Protein AF-A0A972XSW9-F1 (afdb_monomer_lite)

Secondary structure (DSSP, 8-state):
---------PPP------HHHHHHHS----SHHHHHTS-TTSPPPHHHHHHHHHHHTT--HHHHHHHTT--GGGGGGHHHHTT-HHHHHHHHHHHHHHHHHHT--HHHHHHHHHHHHHHHHHTT-HHHHHHHHHHHHHHTTTT----------HHHHHHHHHHHHS-HHHHHHHHHHT---

Radius of gyration: 33.55 Å; chains: 1; bounding box: 106×32×93 Å

pLDDT: mean 74.24, std 15.72, range [37.84, 93.38]

Foldseek 3Di:
DDDDDDDDDDDDPPDPPDPVVVVVPDQDLVDLVSQLPADLPPDDDQLLLQLLLCVLVPDDLQRSNVRSPHDNVRSVCSVSLVNHNNSVVSSVVNNVVVCVVVVDDLVNVLVVLVVQLVVCVVVVNVVSNVVSVVVVCVSVCVPPDDPPPDDPPPVNVVVVVVLVPDDPVVVVVCVVVPDDD

Sequence (181 aa):
MATTKKISHLKPHGGERGVNVVRARGKSTTSAANAAEIDVDKPLTEQQRLFVEHWAKGDSITSAMLRAGYSEKGTGLGYRLVRQPNILALKAQYEAKYEASAEMSREKVMAGLMEAVEMAKLMSEPATMVSGWKTVGQMCGYFAPVEHRMKVDITGNIVIDKLNSMSDAELLKLITSGTPS

Structure (mmCIF, N/CA/C/O backbone):
data_AF-A0A972XSW9-F1
#
_entry.id   AF-A0A972XSW9-F1
#
loop_
_atom_site.group_PDB
_atom_site.id
_atom_site.type_symbol
_atom_site.label_atom_id
_atom_site.label_alt_id
_atom_site.label_comp_id
_atom_site.label_asym_id
_atom_site.label_entity_id
_atom_site.label_seq_id
_atom_site.pdbx_PDB_ins_code
_atom_site.Cartn_x
_atom_site.Cartn_y
_atom_site.Cartn_z
_atom_site.occupancy
_atom_site.B_iso_or_equiv
_atom_site.auth_seq_id
_atom_site.auth_comp_id
_atom_site.auth_asym_id
_atom_site.auth_atom_id
_atom_site.pdbx_PDB_model_num
ATOM 1 N N . MET A 1 1 ? 50.477 -18.009 -65.775 1.00 40.59 1 MET A N 1
ATOM 2 C CA . MET A 1 1 ? 49.990 -16.656 -65.419 1.00 40.59 1 MET A CA 1
ATOM 3 C C . MET A 1 1 ? 48.500 -16.746 -65.143 1.00 40.59 1 MET A C 1
ATOM 5 O O . MET A 1 1 ? 47.784 -17.325 -65.947 1.00 40.59 1 MET A O 1
ATOM 9 N N . ALA A 1 2 ? 48.081 -16.304 -63.959 1.00 38.66 2 ALA A N 1
ATOM 10 C CA . ALA A 1 2 ? 46.795 -16.622 -63.348 1.00 38.66 2 ALA A CA 1
ATOM 11 C C . ALA A 1 2 ? 45.607 -15.849 -63.948 1.00 38.66 2 ALA A C 1
ATOM 13 O O . ALA A 1 2 ? 45.675 -14.645 -64.178 1.00 38.66 2 ALA A O 1
ATOM 14 N N . THR A 1 3 ? 44.495 -16.558 -64.129 1.00 43.50 3 THR A N 1
ATOM 15 C CA . THR A 1 3 ? 43.156 -16.024 -64.397 1.00 43.50 3 THR A CA 1
ATOM 16 C C . THR A 1 3 ? 42.471 -15.712 -63.066 1.00 43.50 3 THR A C 1
ATOM 18 O O . THR A 1 3 ? 42.339 -16.625 -62.260 1.00 43.50 3 THR A O 1
ATOM 21 N N . THR A 1 4 ? 41.966 -14.492 -62.822 1.00 38.03 4 THR A N 1
ATOM 22 C CA . THR A 1 4 ? 40.891 -14.253 -61.827 1.00 38.03 4 THR A CA 1
ATOM 23 C C . THR A 1 4 ? 40.082 -12.980 -62.136 1.00 38.03 4 THR A C 1
ATOM 25 O O . THR A 1 4 ? 40.510 -11.859 -61.898 1.00 38.03 4 THR A O 1
ATOM 28 N N . LYS A 1 5 ? 38.899 -13.219 -62.718 1.00 44.91 5 LYS A N 1
ATOM 29 C CA . LYS A 1 5 ? 37.545 -12.759 -62.340 1.00 44.91 5 LYS A CA 1
ATOM 30 C C . LYS A 1 5 ? 37.346 -11.324 -61.795 1.00 44.91 5 LYS A C 1
ATOM 32 O O . LYS A 1 5 ? 37.704 -11.007 -60.666 1.00 44.91 5 LYS A O 1
ATOM 37 N N . LYS A 1 6 ? 36.611 -10.515 -62.579 1.00 44.84 6 LYS A N 1
ATOM 38 C CA . LYS A 1 6 ? 35.964 -9.248 -62.179 1.00 44.84 6 LYS A CA 1
ATOM 39 C C . LYS A 1 6 ? 35.113 -9.439 -60.916 1.00 44.84 6 LYS A C 1
ATOM 41 O O . LYS A 1 6 ? 34.210 -10.274 -60.902 1.00 44.84 6 LYS A O 1
ATOM 46 N N . ILE A 1 7 ? 35.356 -8.610 -59.906 1.00 41.66 7 ILE A N 1
ATOM 47 C CA . ILE A 1 7 ? 34.515 -8.486 -58.714 1.00 41.66 7 ILE A CA 1
ATOM 48 C C . ILE A 1 7 ? 33.339 -7.571 -59.078 1.00 41.66 7 ILE A C 1
ATOM 50 O O . ILE A 1 7 ? 33.501 -6.364 -59.253 1.00 41.66 7 ILE A O 1
ATOM 54 N N . SER A 1 8 ? 32.155 -8.155 -59.253 1.00 42.88 8 SER A N 1
ATOM 55 C CA . SER A 1 8 ? 30.896 -7.422 -59.390 1.00 42.88 8 SER A CA 1
ATOM 56 C C . SER A 1 8 ? 30.506 -6.801 -58.047 1.00 42.88 8 SER A C 1
ATOM 58 O O . SER A 1 8 ? 30.428 -7.498 -57.038 1.00 42.88 8 SER A O 1
ATOM 60 N N . HIS A 1 9 ? 30.249 -5.495 -58.062 1.00 39.66 9 HIS A N 1
ATOM 61 C CA . HIS A 1 9 ? 29.748 -4.685 -56.951 1.00 39.66 9 HIS A CA 1
ATOM 62 C C . HIS A 1 9 ? 28.528 -5.343 -56.265 1.00 39.66 9 HIS A C 1
ATOM 64 O O . HIS A 1 9 ? 27.456 -5.443 -56.865 1.00 39.66 9 HIS A O 1
ATOM 70 N N . LEU A 1 10 ? 28.672 -5.777 -55.007 1.00 42.53 10 LEU A N 1
ATOM 71 C CA . LEU A 1 10 ? 27.536 -6.133 -54.151 1.00 42.53 10 LEU A CA 1
ATOM 72 C C . LEU A 1 10 ? 26.800 -4.843 -53.752 1.00 42.53 10 LEU A C 1
ATOM 74 O O . LEU A 1 10 ? 27.391 -3.954 -53.139 1.00 42.53 10 LEU A O 1
ATOM 78 N N . LYS A 1 11 ? 25.504 -4.741 -54.070 1.00 47.19 11 LYS A N 1
ATOM 79 C CA . LYS A 1 11 ? 24.623 -3.699 -53.516 1.00 47.19 11 LYS A CA 1
ATOM 80 C C . LYS A 1 11 ? 24.515 -3.877 -51.994 1.00 47.19 11 LYS A C 1
ATOM 82 O O . LYS A 1 11 ? 24.243 -4.996 -51.556 1.00 47.19 11 LYS A O 1
ATOM 87 N N . PRO A 1 12 ? 24.638 -2.813 -51.182 1.00 42.41 12 PRO A N 1
ATOM 88 C CA . PRO A 1 12 ? 24.409 -2.925 -49.749 1.00 42.41 12 PRO A CA 1
ATOM 89 C C . PRO A 1 12 ? 22.930 -3.247 -49.486 1.00 42.41 12 PRO A C 1
ATOM 91 O O . PRO A 1 12 ? 22.037 -2.489 -49.861 1.00 42.41 12 PRO A O 1
ATOM 94 N N . HIS A 1 13 ? 22.659 -4.383 -48.841 1.00 41.38 13 HIS A N 1
ATOM 95 C CA . HIS A 1 13 ? 21.351 -4.700 -48.265 1.00 41.38 13 HIS A CA 1
ATOM 96 C C . HIS A 1 13 ? 21.136 -3.859 -47.000 1.00 41.38 13 HIS A C 1
ATOM 98 O O . HIS A 1 13 ? 21.333 -4.312 -45.873 1.00 41.38 13 HIS A O 1
ATOM 104 N N . GLY A 1 14 ? 20.761 -2.596 -47.199 1.00 41.31 14 GLY A N 1
ATOM 105 C CA . GLY A 1 14 ? 20.314 -1.702 -46.139 1.00 41.31 14 GLY A CA 1
ATOM 106 C C . GLY A 1 14 ? 18.888 -2.044 -45.718 1.00 41.31 14 GLY A C 1
ATOM 107 O O . GLY A 1 14 ? 17.942 -1.435 -46.199 1.00 41.31 14 GLY A O 1
ATOM 108 N N . GLY A 1 15 ? 18.725 -3.030 -44.833 1.00 49.41 15 GLY A N 1
ATOM 109 C CA . GLY A 1 15 ? 17.461 -3.219 -44.121 1.00 49.41 15 GLY A CA 1
ATOM 110 C C . GLY A 1 15 ? 17.160 -1.978 -43.280 1.00 49.41 15 GLY A C 1
ATOM 111 O O . GLY A 1 15 ? 18.041 -1.503 -42.563 1.00 49.41 15 GLY A O 1
ATOM 112 N N . GLU A 1 16 ? 15.938 -1.457 -43.385 1.00 51.41 16 GLU A N 1
ATOM 113 C CA . GLU A 1 16 ? 15.446 -0.220 -42.767 1.00 51.41 16 GLU A CA 1
ATOM 114 C C . GLU A 1 16 ? 15.492 -0.248 -41.223 1.00 51.41 16 GLU A C 1
ATOM 116 O O . GLU A 1 16 ? 14.482 -0.340 -40.528 1.00 51.41 16 GLU A O 1
ATOM 121 N N . ARG A 1 17 ? 16.687 -0.171 -40.638 1.00 54.34 17 ARG A N 1
ATOM 122 C CA . ARG A 1 17 ? 16.900 -0.022 -39.195 1.00 54.34 17 ARG A CA 1
ATOM 123 C C . ARG A 1 17 ? 17.051 1.458 -38.863 1.00 54.34 17 ARG A C 1
ATOM 125 O O . ARG A 1 17 ? 18.123 1.924 -38.497 1.00 54.34 17 ARG A O 1
ATOM 132 N N . GLY A 1 18 ? 15.966 2.208 -39.037 1.00 56.06 18 GLY A N 1
ATOM 133 C CA . GLY A 1 18 ? 15.870 3.609 -38.627 1.00 56.06 18 GLY A CA 1
ATOM 134 C C . GLY A 1 18 ? 15.012 3.760 -37.373 1.00 56.06 18 GLY A C 1
ATOM 135 O O . GLY A 1 18 ? 13.961 3.131 -37.263 1.00 56.06 18 GLY A O 1
ATOM 136 N N . VAL A 1 19 ? 15.401 4.647 -36.450 1.00 57.94 19 VAL A N 1
ATOM 137 C CA . VAL A 1 19 ? 14.598 5.005 -35.257 1.00 57.94 19 VAL A CA 1
ATOM 138 C C . VAL A 1 19 ? 13.171 5.427 -35.651 1.00 57.94 19 VAL A C 1
ATOM 140 O O . VAL A 1 19 ? 12.215 5.150 -34.930 1.00 57.94 19 VAL A O 1
ATOM 143 N N . ASN A 1 20 ? 13.008 6.020 -36.837 1.00 54.41 20 ASN A N 1
ATOM 144 C CA . ASN A 1 20 ? 11.710 6.396 -37.402 1.00 54.41 20 ASN A CA 1
ATOM 145 C C . ASN A 1 20 ? 10.832 5.193 -37.782 1.00 54.41 20 ASN A C 1
ATOM 147 O O . ASN A 1 20 ? 9.624 5.251 -37.586 1.00 54.41 20 ASN A O 1
ATOM 151 N N . VAL A 1 21 ? 11.418 4.083 -38.240 1.00 59.59 21 VAL A N 1
ATOM 152 C CA . VAL A 1 21 ? 10.685 2.853 -38.595 1.00 59.59 21 VAL A CA 1
ATOM 153 C C . VAL A 1 21 ? 10.188 2.141 -37.337 1.00 59.59 21 VAL A C 1
ATOM 155 O O . VAL A 1 21 ? 9.058 1.662 -37.289 1.00 59.59 21 VAL A O 1
ATOM 158 N N . VAL A 1 22 ? 10.998 2.136 -36.274 1.00 58.62 22 VAL A N 1
ATOM 159 C CA . VAL A 1 22 ? 10.608 1.589 -34.963 1.00 58.62 22 VAL A CA 1
ATOM 160 C C . VAL A 1 22 ? 9.508 2.439 -34.319 1.00 58.62 22 VAL A C 1
ATOM 162 O O . VAL A 1 22 ? 8.543 1.893 -33.787 1.00 58.62 22 VAL A O 1
ATOM 165 N N . ARG A 1 23 ? 9.604 3.773 -34.415 1.00 57.56 23 ARG A N 1
ATOM 166 C CA . ARG A 1 23 ? 8.561 4.698 -33.938 1.00 57.56 23 ARG A CA 1
ATOM 167 C C . ARG A 1 23 ? 7.258 4.571 -34.726 1.00 57.56 23 ARG A C 1
ATOM 169 O O . ARG A 1 23 ? 6.202 4.632 -34.114 1.00 57.56 23 ARG A O 1
ATOM 176 N N . ALA A 1 24 ? 7.325 4.344 -36.038 1.00 57.12 24 ALA A N 1
ATOM 177 C CA . ALA A 1 24 ? 6.146 4.157 -36.885 1.00 57.12 24 ALA A CA 1
ATOM 178 C C . ALA A 1 24 ? 5.384 2.849 -36.595 1.00 57.12 24 ALA A C 1
ATOM 180 O O . ALA A 1 24 ? 4.183 2.778 -36.829 1.00 57.12 24 ALA A O 1
ATOM 181 N N . ARG A 1 25 ? 6.059 1.819 -36.062 1.00 58.81 25 ARG A N 1
ATOM 182 C CA . ARG A 1 25 ? 5.437 0.531 -35.696 1.00 58.81 25 ARG A CA 1
ATOM 183 C C . ARG A 1 25 ? 4.750 0.538 -34.327 1.00 58.81 25 ARG A C 1
ATOM 185 O O . ARG A 1 25 ? 3.920 -0.326 -34.061 1.00 58.81 25 ARG A O 1
ATOM 192 N N . GLY A 1 26 ? 5.102 1.464 -33.436 1.00 59.72 26 GLY A N 1
ATOM 193 C CA . GLY A 1 26 ? 4.508 1.558 -32.103 1.00 59.72 26 GLY A CA 1
ATOM 194 C C . GLY A 1 26 ? 3.333 2.532 -32.067 1.00 59.72 26 GLY A C 1
ATOM 195 O O . GLY A 1 26 ? 3.478 3.675 -32.490 1.00 59.72 26 GLY A O 1
ATOM 196 N N . LYS A 1 27 ? 2.189 2.127 -31.492 1.00 62.22 27 LYS A N 1
ATOM 197 C CA . LYS A 1 27 ? 1.110 3.073 -31.157 1.00 62.22 27 LYS A CA 1
ATOM 198 C C . LYS A 1 27 ? 1.675 4.211 -30.297 1.00 62.22 27 LYS A C 1
ATOM 200 O O . LYS A 1 27 ? 2.349 3.959 -29.295 1.00 62.22 27 LYS A O 1
ATOM 205 N N . SER A 1 28 ? 1.407 5.456 -30.691 1.00 66.69 28 SER A N 1
ATOM 206 C CA . SER A 1 28 ? 1.841 6.631 -29.934 1.00 66.69 28 SER A CA 1
ATOM 207 C C . SER A 1 28 ? 1.095 6.698 -28.609 1.00 66.69 28 SER A C 1
ATOM 209 O O . SER A 1 28 ? -0.104 6.954 -28.576 1.00 66.69 28 SER A O 1
ATOM 211 N N . THR A 1 29 ? 1.812 6.532 -27.506 1.00 66.62 29 THR A N 1
ATOM 212 C CA . THR A 1 29 ? 1.240 6.536 -26.155 1.00 66.62 29 THR A CA 1
ATOM 213 C C . THR A 1 29 ? 1.078 7.947 -25.588 1.00 66.62 29 THR A C 1
ATOM 215 O O . THR A 1 29 ? 0.891 8.105 -24.390 1.00 66.62 29 THR A O 1
ATOM 218 N N . THR A 1 30 ? 1.251 8.999 -26.395 1.00 68.62 30 THR A N 1
ATOM 219 C CA . THR A 1 30 ? 1.359 10.383 -25.908 1.00 68.62 30 THR A CA 1
ATOM 220 C C . THR A 1 30 ? 0.137 10.846 -25.115 1.00 68.62 30 THR A C 1
ATOM 222 O O . THR A 1 30 ? 0.327 11.575 -24.139 1.00 68.62 30 THR A O 1
ATOM 225 N N . SER A 1 31 ? -1.064 10.365 -25.453 1.00 73.25 31 SER A N 1
ATOM 226 C CA . SER A 1 31 ? -2.301 10.581 -24.694 1.00 73.25 31 SER A CA 1
ATOM 227 C C . SER A 1 31 ? -2.574 9.453 -23.686 1.00 73.25 31 SER A C 1
ATOM 229 O O . SER A 1 31 ? -2.111 8.323 -23.844 1.00 73.25 31 SER A O 1
ATOM 231 N N . ALA A 1 32 ? -3.364 9.750 -22.649 1.00 64.56 32 ALA A N 1
ATOM 232 C CA . ALA A 1 3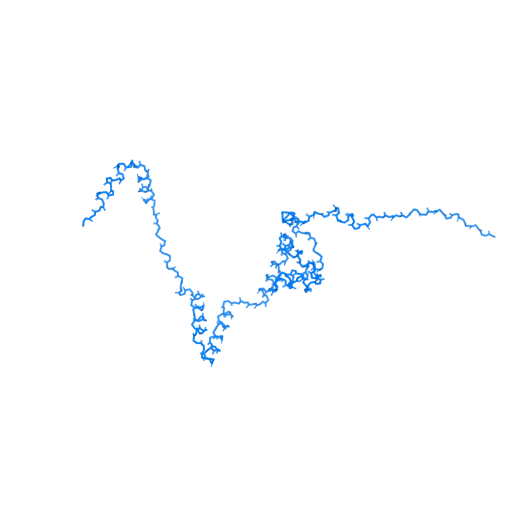2 ? -3.780 8.751 -21.663 1.00 64.56 32 ALA A CA 1
ATOM 233 C C . ALA A 1 32 ? -4.650 7.637 -22.279 1.00 64.56 32 ALA A C 1
ATOM 235 O O . ALA A 1 32 ? -4.484 6.479 -21.909 1.00 64.56 32 ALA A O 1
ATOM 236 N N . ALA A 1 33 ? -5.515 7.976 -23.243 1.00 65.12 33 ALA A N 1
ATOM 237 C CA . ALA A 1 33 ? -6.343 7.009 -23.968 1.00 65.12 33 ALA A CA 1
ATOM 238 C C . ALA A 1 33 ? -5.482 6.018 -24.767 1.00 65.12 33 ALA A C 1
ATOM 240 O O . ALA A 1 33 ? -5.611 4.810 -24.605 1.00 65.12 33 ALA A O 1
ATOM 241 N N . ASN A 1 34 ? -4.497 6.515 -25.520 1.00 71.00 34 ASN A N 1
ATOM 242 C CA . ASN A 1 34 ? -3.635 5.649 -26.325 1.00 71.00 34 ASN A CA 1
ATOM 243 C C . ASN A 1 34 ? -2.698 4.781 -25.471 1.00 71.00 34 ASN A C 1
ATOM 245 O O . ASN A 1 34 ? -2.233 3.738 -25.925 1.00 71.00 34 ASN A O 1
ATOM 249 N N . ALA A 1 35 ? -2.367 5.225 -24.254 1.00 67.94 35 ALA A N 1
ATOM 250 C CA . ALA A 1 35 ? -1.586 4.431 -23.310 1.00 67.94 35 ALA A CA 1
ATOM 251 C C . ALA A 1 35 ? -2.391 3.246 -22.748 1.00 67.94 35 ALA A C 1
ATOM 253 O O . ALA A 1 35 ? -1.809 2.189 -22.521 1.00 67.94 35 ALA A O 1
ATOM 254 N N . ALA A 1 36 ? -3.706 3.407 -22.573 1.00 67.81 36 ALA A N 1
ATOM 255 C CA . ALA A 1 36 ? -4.602 2.351 -22.103 1.00 67.81 36 ALA A CA 1
ATOM 256 C C . ALA A 1 36 ? -4.890 1.278 -23.173 1.00 67.81 36 ALA A C 1
ATOM 258 O O . ALA A 1 36 ? -5.216 0.149 -22.832 1.00 67.81 36 ALA A O 1
ATOM 259 N N . GLU A 1 37 ? -4.727 1.599 -24.459 1.00 74.38 37 GLU A N 1
ATOM 260 C CA . GLU A 1 37 ? -4.927 0.671 -25.587 1.00 74.38 37 GLU A CA 1
ATOM 261 C C . GLU A 1 37 ? -3.700 -0.196 -25.932 1.00 74.38 37 GLU A C 1
ATOM 263 O O . GLU A 1 37 ? -3.647 -0.825 -26.999 1.00 74.38 37 GLU A O 1
ATOM 268 N N . ILE A 1 38 ? -2.662 -0.171 -25.095 1.00 77.25 38 ILE A N 1
ATOM 269 C CA . ILE A 1 38 ? -1.480 -1.005 -25.304 1.00 77.25 38 ILE A CA 1
ATOM 270 C C . ILE A 1 38 ? -1.826 -2.448 -24.956 1.00 77.25 38 ILE A C 1
ATOM 272 O O . ILE A 1 38 ? -2.383 -2.720 -23.897 1.00 77.25 38 ILE A O 1
ATOM 276 N N . ASP A 1 39 ? -1.444 -3.357 -25.847 1.00 77.25 39 ASP A N 1
ATOM 277 C CA . ASP A 1 39 ? -1.560 -4.793 -25.627 1.00 77.25 39 ASP A CA 1
ATOM 278 C C . ASP A 1 39 ? -0.824 -5.216 -24.346 1.00 77.25 39 ASP A C 1
ATOM 280 O O . ASP A 1 39 ? 0.322 -4.815 -24.115 1.00 77.25 39 ASP A O 1
ATOM 284 N N . VAL A 1 40 ? -1.488 -6.027 -23.524 1.00 80.56 40 VAL A N 1
ATOM 285 C CA . VAL A 1 40 ? -0.953 -6.567 -22.272 1.00 80.56 40 VAL A CA 1
ATOM 286 C C . VAL A 1 40 ? 0.287 -7.434 -22.506 1.00 80.56 40 VAL A C 1
ATOM 288 O O . VAL A 1 40 ? 1.203 -7.407 -21.684 1.00 80.56 40 VAL A O 1
ATOM 291 N N . ASP A 1 41 ? 0.371 -8.106 -23.657 1.00 79.88 41 ASP A N 1
ATOM 292 C CA . ASP A 1 41 ? 1.462 -9.026 -23.994 1.00 79.88 41 ASP A CA 1
ATOM 293 C C . ASP A 1 41 ? 2.658 -8.326 -24.656 1.00 79.88 41 ASP A C 1
ATOM 295 O O . ASP A 1 41 ? 3.662 -8.952 -25.014 1.00 79.88 41 ASP A O 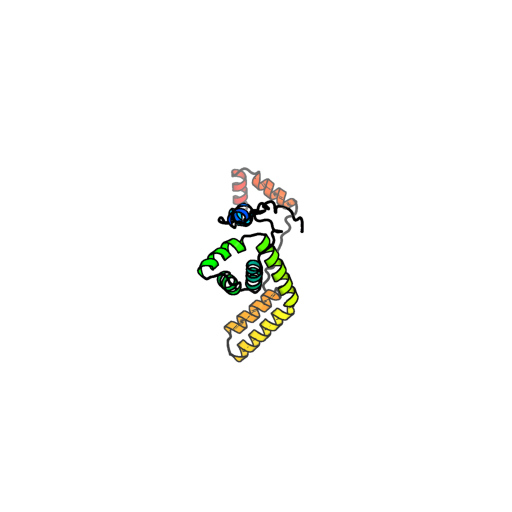1
ATOM 299 N N . LYS A 1 42 ? 2.593 -7.000 -24.826 1.00 81.12 42 LYS A N 1
ATOM 300 C CA . LYS A 1 42 ? 3.688 -6.246 -25.431 1.00 81.12 42 LYS A CA 1
ATOM 301 C C . LYS A 1 42 ? 4.949 -6.331 -24.556 1.00 81.12 42 LYS A C 1
ATOM 303 O O . LYS A 1 42 ? 4.916 -5.871 -23.407 1.00 81.12 42 LYS A O 1
ATOM 308 N N . PRO A 1 43 ? 6.094 -6.786 -25.109 1.00 82.62 43 PRO A N 1
ATOM 309 C CA . PRO A 1 43 ? 7.323 -6.930 -24.343 1.00 82.62 43 PRO A CA 1
ATOM 310 C C . PRO A 1 43 ? 7.799 -5.577 -23.804 1.00 82.62 43 PRO A C 1
ATOM 312 O O . PRO A 1 43 ? 7.839 -4.571 -24.521 1.00 82.62 43 PRO A O 1
ATOM 315 N N . LEU A 1 44 ? 8.153 -5.575 -22.521 1.00 86.19 44 LEU A N 1
ATOM 316 C CA . LEU A 1 44 ? 8.650 -4.416 -21.787 1.00 86.19 44 LEU A CA 1
ATOM 317 C C . LEU A 1 44 ? 10.157 -4.264 -21.985 1.00 86.19 44 LEU A C 1
ATOM 319 O O . LEU A 1 44 ? 10.888 -5.250 -22.076 1.00 86.19 44 LEU A O 1
ATOM 323 N N . THR A 1 45 ? 10.633 -3.020 -22.033 1.00 89.88 45 THR A N 1
ATOM 324 C CA . THR A 1 45 ? 12.076 -2.763 -22.001 1.00 89.88 45 THR A CA 1
ATOM 325 C C . THR A 1 45 ? 12.633 -3.016 -20.603 1.00 89.88 45 THR A C 1
ATOM 327 O O . THR A 1 45 ? 11.908 -2.957 -19.609 1.00 89.88 45 THR A O 1
ATOM 330 N N . GLU A 1 46 ? 13.944 -3.230 -20.505 1.00 89.38 46 GLU A N 1
ATOM 331 C CA . GLU A 1 46 ? 14.598 -3.471 -19.214 1.00 89.38 46 GLU A CA 1
ATOM 332 C C . GLU A 1 46 ? 14.408 -2.304 -18.228 1.00 89.38 46 GLU A C 1
ATOM 334 O O . GLU A 1 46 ? 14.098 -2.516 -17.059 1.00 89.38 46 GLU A O 1
ATOM 339 N N . GLN A 1 47 ? 14.477 -1.059 -18.711 1.00 88.06 47 GLN A N 1
ATOM 340 C CA . GLN A 1 47 ? 14.195 0.124 -17.888 1.00 88.06 47 GLN A CA 1
ATOM 341 C C . GLN A 1 47 ? 12.743 0.167 -17.397 1.00 88.06 47 GLN A C 1
ATOM 343 O O . GLN A 1 47 ? 12.491 0.533 -16.253 1.00 88.06 47 GLN A O 1
ATOM 348 N N . GLN A 1 48 ? 11.778 -0.231 -18.232 1.00 90.50 48 GLN A N 1
ATOM 349 C CA . GLN A 1 48 ? 10.382 -0.315 -17.803 1.00 90.50 48 GLN A CA 1
ATOM 350 C C . GLN A 1 48 ? 10.197 -1.409 -16.751 1.00 90.50 48 GLN A C 1
ATOM 352 O O . GLN A 1 48 ? 9.492 -1.191 -15.773 1.00 90.50 48 GLN A O 1
ATOM 357 N N . ARG A 1 49 ? 10.861 -2.558 -16.909 1.00 91.62 49 ARG A N 1
ATOM 358 C CA . ARG A 1 49 ? 10.827 -3.655 -15.936 1.00 91.62 49 ARG A CA 1
ATOM 359 C C . ARG A 1 49 ? 11.380 -3.218 -14.576 1.00 91.62 49 ARG A C 1
ATOM 361 O O . ARG A 1 49 ? 10.718 -3.442 -13.567 1.00 91.62 49 ARG A O 1
ATOM 368 N N . LEU A 1 50 ? 12.533 -2.544 -14.555 1.00 91.94 50 LEU A N 1
ATOM 369 C CA . LEU A 1 50 ? 13.129 -1.984 -13.334 1.00 91.94 50 LEU A CA 1
ATOM 370 C C . LEU A 1 50 ? 12.226 -0.927 -12.688 1.00 91.94 50 LEU A C 1
ATOM 372 O O . LEU A 1 50 ? 12.052 -0.923 -11.472 1.00 91.94 50 LEU A O 1
ATOM 376 N N . PHE A 1 51 ? 11.597 -0.066 -13.493 1.00 93.38 51 PHE A N 1
ATOM 377 C CA . PHE A 1 51 ? 10.612 0.898 -12.998 1.00 93.38 51 PHE A CA 1
ATOM 378 C C . PHE A 1 51 ? 9.455 0.194 -12.286 1.00 93.38 51 PHE A C 1
ATOM 380 O O . PHE A 1 51 ? 9.120 0.556 -11.159 1.00 93.38 51 PHE A O 1
ATOM 387 N N . VAL A 1 52 ? 8.874 -0.831 -12.916 1.00 93.12 52 VAL A N 1
ATOM 388 C CA . VAL A 1 52 ? 7.776 -1.601 -12.324 1.00 93.12 52 VAL A CA 1
ATOM 389 C C . VAL A 1 52 ? 8.221 -2.330 -11.062 1.00 93.12 52 VAL A C 1
ATOM 391 O O . VAL A 1 52 ? 7.470 -2.360 -10.095 1.00 93.12 52 VAL A O 1
ATOM 394 N N . GLU A 1 53 ? 9.440 -2.866 -11.032 1.00 90.56 53 GLU A N 1
ATOM 395 C CA . GLU A 1 53 ? 9.989 -3.540 -9.857 1.00 90.56 53 GLU A CA 1
ATOM 396 C C . GLU A 1 53 ? 10.103 -2.594 -8.650 1.00 90.56 53 GLU A C 1
ATOM 398 O O . GLU A 1 53 ? 9.640 -2.934 -7.563 1.00 90.56 53 GLU A O 1
ATOM 403 N N . HIS A 1 54 ? 10.684 -1.403 -8.829 1.00 89.38 54 HIS A N 1
ATOM 404 C CA . HIS A 1 54 ? 10.781 -0.399 -7.764 1.00 89.38 54 HIS A CA 1
ATOM 405 C C . HIS A 1 54 ? 9.405 0.108 -7.332 1.00 89.38 54 HIS A C 1
ATOM 407 O O . HIS A 1 54 ? 9.128 0.227 -6.139 1.00 89.38 54 HIS A O 1
ATOM 413 N N . TRP A 1 55 ? 8.514 0.344 -8.295 1.00 90.00 55 TRP A N 1
ATOM 414 C CA . TRP A 1 55 ? 7.163 0.803 -8.005 1.00 90.00 55 TRP A CA 1
ATOM 415 C C . TRP A 1 55 ? 6.347 -0.246 -7.233 1.00 90.00 55 TRP A C 1
ATOM 417 O O . TRP A 1 55 ? 5.673 0.098 -6.266 1.00 90.00 55 TRP A O 1
ATOM 427 N N . ALA A 1 56 ? 6.462 -1.530 -7.585 1.00 86.06 56 ALA A N 1
ATOM 428 C CA . ALA A 1 56 ? 5.824 -2.635 -6.867 1.00 86.06 56 ALA A CA 1
ATOM 429 C C . ALA A 1 56 ? 6.379 -2.839 -5.442 1.00 86.06 56 ALA A C 1
ATOM 431 O O . ALA A 1 56 ? 5.675 -3.368 -4.591 1.00 86.06 56 ALA A O 1
ATOM 432 N N . LYS A 1 57 ? 7.613 -2.393 -5.155 1.00 82.12 57 LYS A N 1
ATOM 433 C CA . LYS A 1 57 ? 8.191 -2.377 -3.794 1.00 82.12 57 LYS A CA 1
ATOM 434 C C . LYS A 1 57 ? 7.678 -1.220 -2.922 1.00 82.12 57 LYS A C 1
ATOM 436 O O . LYS A 1 57 ? 8.012 -1.172 -1.743 1.00 82.12 57 LYS A O 1
ATOM 441 N N . GLY A 1 58 ? 6.897 -0.290 -3.482 1.00 78.81 58 GLY A N 1
ATOM 442 C CA . GLY A 1 58 ? 6.312 0.844 -2.757 1.00 78.81 58 GLY A CA 1
ATOM 443 C C . GLY A 1 58 ? 6.995 2.198 -2.979 1.00 78.81 58 GLY A C 1
ATOM 444 O O . GLY A 1 58 ? 6.630 3.170 -2.319 1.00 78.81 58 GLY A O 1
ATOM 445 N N . ASP A 1 59 ? 7.957 2.309 -3.905 1.00 82.56 59 ASP A N 1
ATOM 446 C CA . ASP A 1 59 ? 8.516 3.614 -4.281 1.00 82.56 59 ASP A CA 1
ATOM 447 C C . ASP A 1 59 ? 7.457 4.505 -4.964 1.00 82.56 59 ASP A C 1
ATOM 449 O O . ASP A 1 59 ? 6.599 4.037 -5.715 1.00 82.56 59 ASP A O 1
ATOM 453 N N . SER A 1 60 ? 7.552 5.828 -4.778 1.00 85.88 60 SER A N 1
ATOM 454 C CA . SER A 1 60 ? 6.758 6.782 -5.567 1.00 85.88 60 SER A CA 1
ATOM 455 C C . SER A 1 60 ? 7.131 6.711 -7.056 1.00 85.88 60 SER A C 1
ATOM 457 O O . SER A 1 60 ? 8.266 6.377 -7.394 1.00 85.88 60 SER A O 1
ATOM 459 N N . ILE A 1 61 ? 6.215 7.082 -7.964 1.00 85.69 61 ILE A N 1
ATOM 460 C CA . ILE A 1 61 ? 6.445 7.018 -9.426 1.00 85.69 61 ILE A CA 1
ATOM 461 C C . ILE A 1 61 ? 7.755 7.720 -9.814 1.00 85.69 61 ILE A C 1
ATOM 463 O O . ILE A 1 61 ? 8.554 7.172 -10.569 1.00 85.69 61 ILE A O 1
ATOM 467 N N . THR A 1 62 ? 8.008 8.912 -9.270 1.00 88.00 62 THR A N 1
ATOM 468 C CA . THR A 1 62 ? 9.232 9.675 -9.544 1.00 88.00 62 THR A CA 1
ATOM 469 C C . THR A 1 62 ? 10.483 8.964 -9.018 1.00 88.00 62 THR A C 1
ATOM 471 O O . THR A 1 62 ? 11.459 8.851 -9.755 1.00 88.00 62 THR A O 1
ATOM 474 N N . SER A 1 63 ? 10.452 8.438 -7.784 1.00 86.62 63 SER A N 1
ATOM 475 C CA . SER A 1 63 ? 11.566 7.673 -7.190 1.00 86.62 63 SER A CA 1
ATOM 476 C C . SER A 1 63 ? 11.867 6.414 -8.006 1.00 86.62 63 SER A C 1
ATOM 478 O O . SER A 1 63 ? 13.013 6.177 -8.384 1.00 86.62 63 SER A O 1
ATOM 480 N N . ALA A 1 64 ? 10.831 5.652 -8.363 1.00 88.25 64 ALA A N 1
ATOM 481 C CA . ALA A 1 64 ? 10.952 4.435 -9.155 1.00 88.25 64 ALA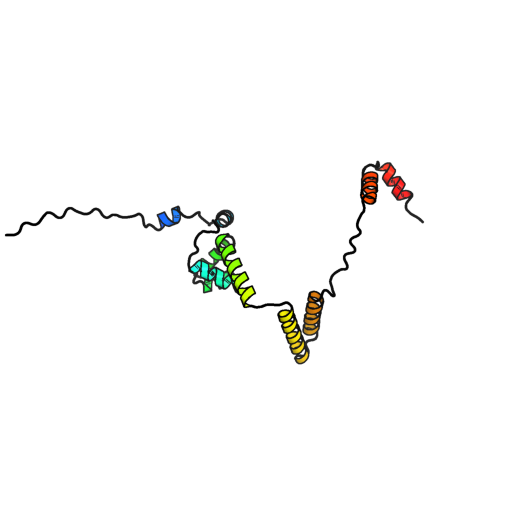 A CA 1
ATOM 482 C C . ALA A 1 64 ? 11.538 4.710 -10.549 1.00 88.25 64 ALA A C 1
ATOM 484 O O . ALA A 1 64 ? 12.395 3.963 -11.013 1.00 88.25 64 ALA A O 1
ATOM 485 N N . MET A 1 65 ? 11.127 5.803 -11.205 1.00 91.50 65 MET A N 1
ATOM 486 C CA . MET A 1 65 ? 11.684 6.216 -12.500 1.00 91.50 65 MET A CA 1
ATOM 487 C C . MET A 1 65 ? 13.176 6.557 -12.390 1.00 91.50 65 MET A C 1
ATOM 489 O O . MET A 1 65 ? 13.970 6.098 -13.208 1.00 91.50 65 MET A O 1
ATOM 493 N N . LEU A 1 66 ? 13.580 7.320 -11.371 1.00 90.25 66 LEU A N 1
ATOM 494 C CA . LEU A 1 66 ? 14.990 7.666 -11.166 1.00 90.25 66 LEU 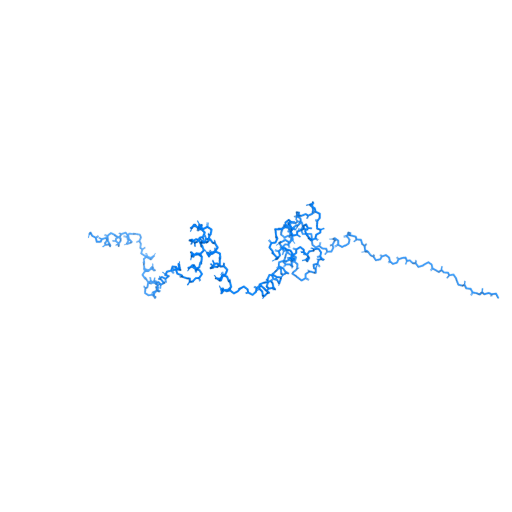A CA 1
ATOM 495 C C . LEU A 1 66 ? 15.844 6.419 -10.898 1.00 90.25 66 LEU A C 1
ATOM 497 O O . LEU A 1 66 ? 16.891 6.247 -11.518 1.00 90.25 66 LEU A O 1
ATOM 501 N N . ARG A 1 67 ? 15.371 5.509 -10.038 1.00 87.38 67 ARG A N 1
ATOM 502 C CA . ARG A 1 67 ? 16.071 4.248 -9.731 1.00 87.38 67 ARG A CA 1
ATOM 503 C C . ARG A 1 67 ? 16.149 3.304 -10.929 1.00 87.38 67 ARG A C 1
ATOM 505 O O . ARG A 1 67 ? 17.147 2.614 -11.095 1.00 87.38 67 ARG A O 1
ATOM 512 N N . ALA A 1 68 ? 15.148 3.334 -11.806 1.00 91.31 68 ALA A N 1
ATOM 513 C CA . ALA A 1 68 ? 15.150 2.604 -13.071 1.00 91.31 68 ALA A CA 1
ATOM 514 C C . ALA A 1 68 ? 16.065 3.216 -14.151 1.00 91.31 68 ALA A C 1
ATOM 516 O O . ALA A 1 68 ? 16.146 2.690 -15.264 1.00 91.31 68 ALA A O 1
ATOM 517 N N . GLY A 1 69 ? 16.754 4.321 -13.845 1.00 89.81 69 GLY A N 1
ATOM 518 C CA . GLY A 1 69 ? 17.721 4.960 -14.734 1.00 89.81 69 GLY A CA 1
ATOM 519 C C . GLY A 1 69 ? 17.115 5.965 -15.716 1.00 89.81 69 GLY A C 1
ATOM 520 O O . GLY A 1 69 ? 17.767 6.317 -16.702 1.00 89.81 69 GLY A O 1
ATOM 521 N N . TYR A 1 70 ? 15.886 6.440 -15.483 1.00 89.38 70 TYR A N 1
ATOM 522 C CA . TYR A 1 70 ? 15.348 7.575 -16.233 1.00 89.38 70 TYR A CA 1
ATOM 523 C C . TYR A 1 70 ? 15.981 8.882 -15.747 1.00 89.38 70 TYR A C 1
ATOM 525 O O . TYR A 1 70 ? 16.202 9.086 -14.556 1.00 89.38 70 TYR A O 1
ATOM 533 N N . SER A 1 71 ? 16.240 9.805 -16.675 1.00 86.69 71 SER A N 1
ATOM 534 C CA . SER A 1 71 ? 16.688 11.153 -16.321 1.00 86.69 71 SER A CA 1
ATOM 535 C C . SER A 1 71 ? 15.591 11.922 -15.578 1.00 86.69 71 SER A C 1
ATOM 537 O O . SER A 1 71 ? 14.404 11.651 -15.763 1.00 86.69 71 SER A O 1
ATOM 539 N N . GLU A 1 72 ? 15.961 12.944 -14.801 1.00 77.38 72 GLU A N 1
ATOM 540 C CA . GLU A 1 72 ? 14.998 13.792 -14.076 1.00 77.38 72 GLU A CA 1
ATOM 541 C C . GLU A 1 72 ? 13.919 14.377 -14.998 1.00 77.38 72 GLU A C 1
ATOM 543 O O . GLU A 1 72 ? 12.729 14.329 -14.686 1.00 77.38 72 GLU A O 1
ATOM 548 N N . LYS A 1 73 ? 14.310 14.821 -16.200 1.00 77.25 73 LYS A N 1
ATOM 549 C CA . LYS A 1 73 ? 13.388 15.313 -17.242 1.00 77.25 73 LYS A CA 1
ATOM 550 C C . LYS A 1 73 ? 12.496 14.209 -17.831 1.00 77.25 73 LYS A C 1
ATOM 552 O O . LYS A 1 73 ? 11.445 14.501 -18.393 1.00 77.25 73 LYS A O 1
ATOM 557 N N . GLY A 1 74 ? 12.914 12.948 -17.725 1.00 74.00 74 GLY A N 1
ATOM 558 C CA . GLY A 1 74 ? 12.192 11.762 -18.190 1.00 74.00 74 GLY A CA 1
ATOM 559 C C . GLY A 1 74 ? 11.188 11.195 -17.183 1.00 74.00 74 GLY A C 1
ATOM 560 O O . GLY A 1 74 ? 10.359 10.372 -17.567 1.00 74.00 74 GLY A O 1
ATOM 561 N N . THR A 1 75 ? 11.200 11.648 -15.925 1.00 77.88 75 THR A N 1
ATOM 562 C CA . THR A 1 75 ? 10.298 11.148 -14.865 1.00 77.88 75 THR A CA 1
ATOM 563 C C . THR A 1 75 ? 8.815 11.371 -15.178 1.00 77.88 75 THR A C 1
ATOM 565 O O . THR A 1 75 ? 7.981 10.536 -14.829 1.00 77.88 75 THR A O 1
ATOM 568 N N . GLY A 1 76 ? 8.475 12.421 -15.937 1.00 81.62 76 GLY A N 1
ATOM 569 C CA . GLY A 1 76 ? 7.107 12.692 -16.395 1.00 81.62 76 GLY A CA 1
ATOM 570 C C . GLY A 1 76 ? 6.501 11.585 -17.272 1.00 81.62 76 GLY A C 1
ATOM 571 O O . GLY A 1 76 ? 5.279 11.469 -17.360 1.00 81.62 76 GLY A O 1
ATOM 572 N N . LEU A 1 77 ? 7.328 10.720 -17.876 1.00 85.56 77 LEU A N 1
ATOM 573 C CA . LEU A 1 77 ? 6.864 9.535 -18.603 1.00 85.56 77 LEU A CA 1
ATOM 574 C C . LEU A 1 77 ? 6.194 8.508 -17.671 1.00 85.56 77 LEU A C 1
ATOM 576 O O . LEU A 1 77 ? 5.319 7.769 -18.124 1.00 85.56 77 LEU A O 1
ATOM 580 N N . GLY A 1 78 ? 6.543 8.495 -16.381 1.00 84.50 78 GLY A N 1
ATOM 581 C CA . GLY A 1 78 ? 6.015 7.549 -15.397 1.00 84.50 78 GLY A CA 1
ATOM 582 C C . GLY A 1 78 ? 4.487 7.574 -15.323 1.00 84.50 78 GLY A C 1
ATOM 583 O O . GLY A 1 78 ? 3.853 6.530 -15.432 1.00 84.50 78 GLY A O 1
ATOM 584 N N . TYR A 1 79 ? 3.872 8.761 -15.296 1.00 87.06 79 TYR A N 1
ATOM 585 C CA . TYR A 1 79 ? 2.408 8.927 -15.255 1.00 87.06 79 TYR A CA 1
ATOM 586 C C . TYR A 1 79 ? 1.661 8.352 -16.466 1.00 87.06 79 TYR A C 1
ATOM 588 O O . TYR A 1 79 ? 0.451 8.119 -16.407 1.00 87.06 79 TYR A O 1
ATOM 596 N N . ARG A 1 80 ? 2.371 8.130 -17.572 1.00 86.19 80 ARG A N 1
ATOM 597 C CA . ARG A 1 80 ? 1.848 7.443 -18.750 1.00 86.19 80 ARG A CA 1
ATOM 598 C C . ARG A 1 80 ? 2.051 5.937 -18.643 1.00 86.19 80 ARG A C 1
ATOM 600 O O . ARG A 1 80 ? 1.131 5.202 -18.975 1.00 86.19 80 ARG A O 1
ATOM 607 N N . LEU A 1 81 ? 3.223 5.492 -18.179 1.00 87.06 81 LEU A N 1
ATOM 608 C CA . LEU A 1 81 ? 3.540 4.071 -17.991 1.00 87.06 81 LEU A CA 1
ATOM 609 C C . LEU A 1 81 ? 2.566 3.400 -17.023 1.00 87.06 81 LEU A C 1
ATOM 611 O O . LEU A 1 81 ? 2.073 2.321 -17.322 1.00 87.06 81 LEU A O 1
ATOM 615 N N . VAL A 1 82 ? 2.201 4.072 -15.929 1.00 87.62 82 VAL A N 1
ATOM 616 C CA . VAL A 1 82 ? 1.257 3.532 -14.932 1.00 87.62 82 VAL A CA 1
ATOM 617 C C . VAL A 1 82 ? -0.156 3.272 -15.471 1.00 87.62 82 VAL A C 1
ATOM 619 O O . VAL A 1 82 ? -0.947 2.623 -14.799 1.00 87.62 82 VAL A O 1
ATOM 622 N N . ARG A 1 83 ? -0.496 3.775 -16.664 1.00 85.44 83 ARG A N 1
ATOM 623 C CA . ARG A 1 83 ? -1.794 3.544 -17.322 1.00 85.44 83 ARG A CA 1
ATOM 624 C C . ARG A 1 83 ? -1.745 2.428 -18.366 1.00 85.44 83 ARG A C 1
ATOM 626 O O . ARG A 1 83 ? -2.773 2.126 -18.960 1.00 85.44 83 ARG A O 1
ATOM 633 N N . GLN A 1 84 ? -0.567 1.865 -18.632 1.00 86.38 84 GLN A N 1
ATOM 634 C CA . GLN A 1 84 ? -0.388 0.849 -19.664 1.00 86.38 84 GLN A CA 1
ATOM 635 C C . GLN A 1 84 ? -0.746 -0.539 -19.111 1.00 86.38 84 GLN A C 1
ATOM 637 O O . GLN A 1 84 ? -0.211 -0.918 -18.064 1.00 86.38 84 GLN A O 1
ATOM 642 N N . PRO A 1 85 ? -1.602 -1.325 -19.789 1.00 86.19 85 PRO A N 1
ATOM 643 C CA . PRO A 1 85 ? -2.016 -2.641 -19.299 1.00 86.19 85 PRO A CA 1
ATOM 644 C C . PRO A 1 85 ? -0.860 -3.622 -19.069 1.00 86.19 85 PRO A C 1
ATOM 646 O O . PRO A 1 85 ? -0.843 -4.315 -18.057 1.00 86.19 85 PRO A O 1
ATOM 649 N N . ASN A 1 86 ? 0.148 -3.640 -19.945 1.00 87.31 86 ASN A N 1
ATOM 650 C CA . ASN A 1 86 ? 1.332 -4.495 -19.795 1.00 87.31 86 ASN A CA 1
ATOM 651 C C . ASN A 1 86 ? 2.170 -4.152 -18.545 1.00 87.31 86 ASN A C 1
ATOM 653 O O . ASN A 1 86 ? 2.668 -5.041 -17.857 1.00 87.31 86 ASN A O 1
ATOM 657 N N . ILE A 1 87 ? 2.289 -2.861 -18.213 1.00 90.56 87 ILE A N 1
ATOM 658 C CA . ILE A 1 87 ? 2.953 -2.379 -16.992 1.00 90.56 87 ILE A CA 1
ATOM 659 C C . ILE A 1 87 ? 2.180 -2.821 -15.744 1.00 90.56 87 ILE A C 1
ATOM 661 O O . ILE A 1 87 ? 2.778 -3.318 -14.789 1.00 90.56 87 ILE A O 1
ATOM 665 N N . LEU A 1 88 ? 0.855 -2.656 -15.755 1.00 88.69 88 LEU A N 1
ATOM 666 C CA . LEU A 1 88 ? -0.015 -3.035 -14.640 1.00 88.69 88 LEU A CA 1
ATOM 667 C C . LEU A 1 88 ? -0.027 -4.550 -14.409 1.00 88.69 88 LEU A C 1
ATOM 669 O O . LEU A 1 88 ? 0.048 -4.989 -13.263 1.00 88.69 88 LEU A O 1
ATOM 673 N N . ALA A 1 89 ? -0.049 -5.344 -15.482 1.00 88.56 89 ALA A N 1
ATOM 674 C CA . ALA A 1 89 ? 0.026 -6.798 -15.398 1.00 88.56 89 ALA A CA 1
ATOM 675 C C . ALA A 1 89 ? 1.334 -7.258 -14.738 1.00 88.56 89 ALA A C 1
ATOM 677 O O . ALA A 1 89 ? 1.311 -8.091 -13.832 1.00 88.56 89 ALA A O 1
ATOM 678 N N . LEU A 1 90 ? 2.474 -6.677 -15.128 1.00 90.38 90 LEU A N 1
ATOM 679 C CA . LEU A 1 90 ? 3.757 -6.997 -14.504 1.00 90.38 90 LEU A CA 1
ATOM 680 C C . LEU A 1 90 ? 3.823 -6.532 -13.040 1.00 90.38 90 LEU A C 1
ATOM 682 O O . LEU A 1 90 ? 4.369 -7.244 -12.197 1.00 90.38 90 LEU A O 1
ATOM 686 N N . LYS A 1 91 ? 3.247 -5.368 -12.716 1.00 89.69 91 LYS A N 1
ATOM 687 C CA . LYS A 1 91 ? 3.163 -4.881 -11.333 1.00 89.69 91 LYS A CA 1
ATOM 688 C C . LYS A 1 91 ? 2.408 -5.870 -10.450 1.00 89.69 91 LYS A C 1
ATOM 690 O O . LYS A 1 91 ? 2.937 -6.259 -9.417 1.00 89.69 91 LYS A O 1
ATOM 695 N N . ALA A 1 92 ? 1.237 -6.330 -10.891 1.00 84.50 92 ALA A N 1
ATOM 696 C CA . ALA A 1 92 ? 0.439 -7.307 -10.155 1.00 84.50 92 ALA A CA 1
ATOM 697 C C . ALA A 1 92 ? 1.202 -8.624 -9.923 1.00 84.50 92 ALA A C 1
ATOM 699 O O . ALA A 1 92 ? 1.138 -9.194 -8.837 1.00 84.50 92 ALA A O 1
ATOM 700 N N . GLN A 1 93 ? 1.985 -9.086 -10.906 1.00 87.06 93 GLN A N 1
ATOM 701 C CA . GLN A 1 93 ? 2.845 -10.263 -10.732 1.00 87.06 93 GLN A CA 1
ATOM 702 C C . GLN A 1 93 ? 3.932 -10.044 -9.675 1.00 87.06 93 GLN A C 1
ATOM 704 O O . GLN A 1 93 ? 4.226 -10.956 -8.903 1.00 87.06 93 GLN A O 1
ATOM 709 N N . TYR A 1 94 ? 4.562 -8.866 -9.647 1.00 85.31 94 TYR A N 1
ATOM 710 C CA . TYR A 1 94 ? 5.556 -8.544 -8.624 1.00 85.31 94 TYR A CA 1
ATOM 711 C C . TYR A 1 94 ? 4.928 -8.385 -7.244 1.00 85.31 94 TYR A C 1
ATOM 713 O O . TYR A 1 94 ? 5.474 -8.923 -6.291 1.00 85.31 94 TYR A O 1
ATOM 721 N N . GLU A 1 95 ? 3.783 -7.717 -7.134 1.00 81.44 95 GLU A N 1
ATOM 722 C CA . GLU A 1 95 ? 3.053 -7.584 -5.871 1.00 81.44 95 GLU A CA 1
ATOM 723 C C . GLU A 1 95 ? 2.648 -8.950 -5.325 1.00 81.44 95 GLU A C 1
ATOM 725 O O . GLU A 1 95 ? 2.980 -9.246 -4.187 1.00 81.44 95 GLU A O 1
ATOM 730 N N . ALA A 1 96 ? 2.091 -9.841 -6.149 1.00 82.00 96 ALA A N 1
ATOM 731 C CA . ALA A 1 96 ? 1.770 -11.203 -5.726 1.00 82.00 96 ALA A CA 1
ATOM 732 C C . ALA A 1 96 ? 3.013 -11.985 -5.256 1.00 82.00 96 ALA A C 1
ATOM 734 O O . ALA A 1 96 ? 2.950 -12.730 -4.280 1.00 82.00 96 ALA A O 1
ATOM 735 N N . LYS A 1 97 ? 4.166 -11.805 -5.919 1.00 83.62 97 LYS A N 1
ATOM 736 C CA . LYS A 1 97 ? 5.441 -12.400 -5.478 1.00 83.62 97 LYS A CA 1
ATOM 737 C C . LYS A 1 97 ? 5.916 -11.810 -4.157 1.00 83.62 97 LYS A C 1
ATOM 739 O O . LYS A 1 97 ? 6.387 -12.559 -3.307 1.00 83.62 97 LYS A O 1
ATOM 744 N N . TYR A 1 98 ? 5.814 -10.494 -3.988 1.00 77.94 98 TYR A N 1
ATOM 745 C CA . TYR A 1 98 ? 6.231 -9.826 -2.763 1.00 77.94 98 TYR A CA 1
ATOM 746 C C . TYR A 1 98 ? 5.316 -10.176 -1.602 1.00 77.94 98 TYR A C 1
ATOM 748 O O . TYR A 1 98 ? 5.831 -10.507 -0.545 1.00 77.94 98 TYR A O 1
ATOM 756 N N . GLU A 1 99 ? 4.004 -10.209 -1.805 1.00 72.31 99 GLU A N 1
ATOM 757 C CA . GLU A 1 99 ? 3.026 -10.683 -0.827 1.00 72.31 99 GLU A CA 1
ATOM 758 C C . GLU A 1 99 ? 3.293 -12.138 -0.431 1.00 72.31 99 GLU A C 1
ATOM 760 O O . GLU A 1 99 ? 3.368 -12.438 0.761 1.00 72.31 99 GLU A O 1
ATOM 765 N N . ALA A 1 100 ? 3.536 -13.021 -1.407 1.00 75.31 100 ALA A N 1
ATOM 766 C CA . ALA A 1 100 ? 3.915 -14.406 -1.139 1.00 75.31 100 ALA A CA 1
ATOM 767 C C . ALA A 1 100 ? 5.235 -14.502 -0.354 1.00 75.31 100 ALA A C 1
ATOM 769 O O . ALA A 1 100 ? 5.335 -15.293 0.578 1.00 75.31 100 ALA A O 1
ATOM 770 N N . SER A 1 101 ? 6.234 -13.677 -0.686 1.00 71.56 101 SER A N 1
ATOM 771 C CA . SER A 1 101 ? 7.535 -13.662 0.002 1.00 71.56 101 SER A CA 1
ATOM 772 C C . SER A 1 101 ? 7.521 -12.958 1.361 1.00 71.56 101 SER A C 1
ATOM 774 O O . SER A 1 101 ? 8.354 -13.245 2.214 1.00 71.56 101 SER A O 1
ATOM 776 N N . ALA A 1 102 ? 6.599 -12.017 1.573 1.00 66.50 102 ALA A N 1
ATOM 777 C CA . ALA A 1 102 ? 6.481 -11.261 2.811 1.00 66.50 102 ALA A CA 1
ATOM 778 C C . ALA A 1 102 ? 5.845 -12.103 3.926 1.00 66.50 102 ALA A C 1
ATOM 780 O O . ALA A 1 102 ? 5.952 -11.725 5.100 1.00 66.50 102 ALA A O 1
ATOM 781 N N . GLU A 1 103 ? 5.197 -13.223 3.564 1.00 65.06 103 GLU A N 1
ATOM 782 C CA . GLU A 1 1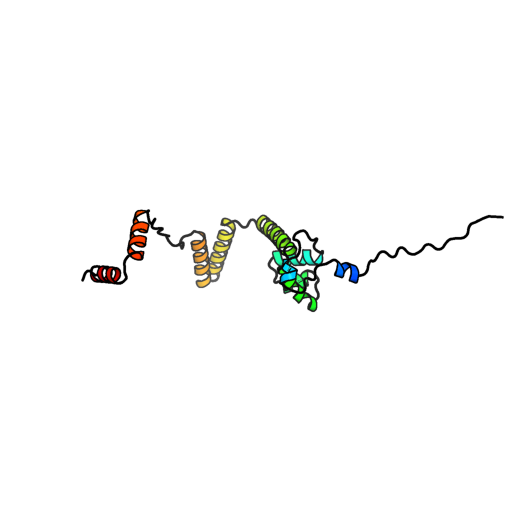03 ? 4.481 -14.134 4.467 1.00 65.06 103 GLU A CA 1
ATOM 783 C C . GLU A 1 103 ? 3.641 -13.350 5.485 1.00 65.06 103 GLU A C 1
ATOM 785 O O . GLU A 1 103 ? 3.666 -13.602 6.693 1.00 65.06 103 GLU A O 1
ATOM 790 N N . MET A 1 104 ? 2.970 -12.294 5.010 1.00 68.75 104 MET A N 1
ATOM 791 C CA . MET A 1 104 ? 2.268 -11.362 5.881 1.00 68.75 104 MET A CA 1
ATOM 792 C C . MET A 1 104 ? 0.920 -11.961 6.274 1.00 68.75 104 MET A C 1
ATOM 794 O O . MET A 1 104 ? -0.100 -11.746 5.626 1.00 68.75 104 MET A O 1
ATOM 798 N N . SER A 1 105 ? 0.927 -12.774 7.327 1.00 73.19 105 SER A N 1
ATOM 799 C CA . SER A 1 105 ? -0.285 -13.354 7.894 1.00 73.19 105 SER A CA 1
ATOM 800 C C . SER A 1 105 ? -0.994 -12.356 8.814 1.00 73.19 105 SER A C 1
ATOM 802 O O . SER A 1 105 ? -0.380 -11.445 9.379 1.00 73.19 105 SER A O 1
ATOM 804 N N . ARG A 1 106 ? -2.303 -12.556 9.028 1.00 71.25 106 ARG A N 1
ATOM 805 C CA . ARG A 1 106 ? -3.068 -11.808 10.045 1.00 71.25 106 ARG A CA 1
ATOM 806 C C . ARG A 1 106 ? -2.399 -11.909 11.419 1.00 71.25 106 ARG A C 1
ATOM 808 O O . ARG A 1 106 ? -2.391 -10.934 12.156 1.00 71.25 106 ARG A O 1
ATOM 815 N N . GLU A 1 107 ? -1.798 -13.055 11.726 1.00 77.19 107 GLU A N 1
ATOM 816 C CA . GLU A 1 107 ? -1.019 -13.282 12.944 1.00 77.19 107 GLU A CA 1
ATOM 817 C C . GLU A 1 107 ? 0.246 -12.411 13.001 1.00 77.19 107 GLU A C 1
ATOM 819 O O . GLU A 1 107 ? 0.460 -11.730 13.999 1.00 77.19 107 GLU A O 1
ATOM 824 N N . LYS A 1 108 ? 1.033 -12.341 11.920 1.00 80.50 108 LYS A N 1
ATOM 825 C CA . LYS A 1 108 ? 2.261 -11.530 11.848 1.00 80.50 108 LYS A CA 1
ATOM 826 C C . LYS A 1 108 ? 1.986 -10.031 11.999 1.00 80.50 108 LYS A C 1
ATOM 828 O O . LYS A 1 108 ? 2.719 -9.338 12.700 1.00 80.50 108 LYS A O 1
ATOM 833 N N . VAL A 1 109 ? 0.902 -9.532 11.399 1.00 83.25 109 VAL A N 1
ATOM 834 C CA . VAL A 1 109 ? 0.469 -8.130 11.560 1.00 83.25 109 VAL A CA 1
ATOM 835 C C . VAL A 1 109 ? 0.045 -7.848 13.002 1.00 83.25 109 VAL A C 1
ATOM 837 O O . VAL A 1 109 ? 0.430 -6.832 13.575 1.00 83.25 109 VAL A O 1
ATOM 840 N N . MET A 1 110 ? -0.715 -8.761 13.609 1.00 83.25 110 MET A N 1
ATOM 841 C CA . MET A 1 110 ? -1.138 -8.634 15.005 1.00 83.25 110 MET A CA 1
ATOM 842 C C . MET A 1 110 ? 0.058 -8.668 15.963 1.00 83.25 110 MET A C 1
ATOM 844 O O . MET A 1 110 ? 0.097 -7.872 16.897 1.00 83.25 110 MET A O 1
ATOM 848 N N . ALA A 1 111 ? 1.050 -9.524 15.702 1.00 85.12 111 ALA A N 1
ATOM 849 C CA . ALA A 1 111 ? 2.300 -9.582 16.456 1.00 85.12 111 ALA A CA 1
ATOM 850 C C . ALA A 1 111 ? 3.054 -8.243 16.421 1.00 85.12 111 ALA A C 1
ATOM 852 O O . ALA A 1 111 ? 3.366 -7.694 17.475 1.00 85.12 111 ALA A O 1
ATOM 853 N N . GLY A 1 112 ? 3.255 -7.663 15.232 1.00 89.12 112 GLY A N 1
ATOM 854 C CA . GLY A 1 112 ? 3.928 -6.366 15.098 1.00 89.12 112 GLY A CA 1
ATOM 855 C C . GLY A 1 112 ? 3.168 -5.206 15.754 1.00 89.12 112 GLY A C 1
ATOM 856 O O . GLY A 1 112 ? 3.779 -4.312 16.336 1.00 89.12 112 GLY A O 1
ATOM 857 N N . LEU A 1 113 ? 1.829 -5.219 15.720 1.00 89.75 113 LEU A N 1
ATOM 858 C CA . LEU A 1 113 ? 1.016 -4.215 16.419 1.00 89.75 113 LEU A CA 1
ATOM 859 C C . LEU A 1 113 ? 1.143 -4.329 17.942 1.00 89.75 113 LEU A C 1
ATOM 861 O O . LEU A 1 113 ? 1.217 -3.304 18.618 1.00 89.75 113 LEU A O 1
ATOM 865 N N . MET A 1 114 ? 1.183 -5.548 18.486 1.00 88.50 114 MET A N 1
ATOM 866 C CA . MET A 1 114 ? 1.394 -5.761 19.920 1.00 88.50 114 MET A CA 1
ATOM 867 C C . MET A 1 114 ? 2.794 -5.304 20.353 1.00 88.50 114 MET A C 1
ATOM 869 O O . MET A 1 114 ? 2.906 -4.588 21.344 1.00 88.50 114 MET A O 1
ATOM 873 N N . GLU A 1 115 ? 3.834 -5.601 19.570 1.00 90.25 115 GLU A N 1
ATOM 874 C CA . GLU A 1 115 ? 5.201 -5.116 19.818 1.00 90.25 115 GLU A CA 1
ATOM 875 C C . GLU A 1 115 ? 5.276 -3.578 19.793 1.00 90.25 115 GLU A C 1
ATOM 877 O O . GLU A 1 115 ? 5.863 -2.953 20.677 1.00 90.25 115 GLU A O 1
ATOM 882 N N . ALA A 1 116 ? 4.609 -2.931 18.830 1.00 87.25 116 ALA A N 1
ATOM 883 C CA . ALA A 1 116 ? 4.532 -1.472 18.767 1.00 87.25 116 ALA A CA 1
ATOM 884 C C . ALA A 1 116 ? 3.827 -0.864 19.991 1.00 87.25 116 ALA A C 1
ATOM 886 O O . ALA A 1 116 ? 4.246 0.177 20.500 1.00 87.25 116 ALA A O 1
ATOM 887 N N . VAL A 1 117 ? 2.777 -1.519 20.493 1.00 90.25 117 VAL A N 1
ATOM 888 C CA . VAL A 1 117 ? 2.090 -1.116 21.727 1.00 90.25 117 VAL A CA 1
ATOM 889 C C . VAL A 1 117 ? 2.998 -1.284 22.948 1.00 90.25 117 VAL A C 1
ATOM 891 O O . VAL A 1 117 ? 2.996 -0.417 23.822 1.00 90.25 117 VAL A O 1
ATOM 894 N N . GLU A 1 118 ? 3.796 -2.350 23.017 1.00 89.56 118 GLU A N 1
ATOM 895 C CA . GLU A 1 118 ? 4.778 -2.553 24.090 1.00 89.56 118 GLU A CA 1
ATOM 896 C C . GLU A 1 118 ? 5.872 -1.479 24.076 1.00 89.56 118 GLU A C 1
ATOM 898 O O . GLU A 1 118 ? 6.183 -0.903 25.122 1.00 89.56 118 GLU A O 1
ATOM 903 N N . MET A 1 119 ? 6.391 -1.126 22.897 1.00 88.56 119 MET A N 1
ATOM 904 C CA . MET A 1 119 ? 7.334 -0.013 22.745 1.00 88.56 119 MET A CA 1
ATOM 905 C C . MET A 1 119 ? 6.705 1.324 23.149 1.00 88.56 119 MET A C 1
ATOM 907 O O . MET A 1 119 ? 7.312 2.097 23.891 1.00 88.56 119 MET A O 1
ATOM 911 N N . ALA A 1 120 ? 5.462 1.585 22.735 1.00 89.56 120 ALA A N 1
ATOM 912 C CA . ALA A 1 120 ? 4.728 2.780 23.143 1.00 89.56 120 ALA A CA 1
ATOM 913 C C . ALA A 1 120 ? 4.509 2.832 24.665 1.00 89.56 120 ALA A C 1
ATOM 915 O O . ALA A 1 120 ? 4.574 3.907 25.261 1.00 89.56 120 ALA A O 1
ATOM 916 N N . LYS A 1 121 ? 4.305 1.680 25.316 1.00 89.56 121 LYS A N 1
ATOM 917 C CA . LYS A 1 121 ? 4.217 1.581 26.778 1.00 89.56 121 LYS A CA 1
ATOM 918 C C . LYS A 1 121 ? 5.542 1.934 27.448 1.00 89.56 121 LYS A C 1
ATOM 920 O O . LYS A 1 121 ? 5.533 2.693 28.414 1.00 89.56 121 LYS A O 1
ATOM 925 N N . LEU A 1 122 ? 6.665 1.432 26.929 1.00 91.81 122 LEU A N 1
ATOM 926 C CA . LEU A 1 122 ? 8.003 1.761 27.434 1.00 91.81 122 LEU A CA 1
ATOM 927 C C . LEU A 1 122 ? 8.300 3.264 27.310 1.00 91.81 122 LEU A C 1
ATOM 929 O O . LEU A 1 122 ? 8.831 3.869 28.238 1.00 91.81 122 LEU A O 1
ATOM 933 N N . MET A 1 123 ? 7.896 3.871 26.193 1.00 91.94 123 MET A N 1
ATOM 934 C CA . MET A 1 123 ? 8.073 5.300 25.909 1.00 91.94 123 MET A CA 1
ATOM 935 C C . MET A 1 123 ? 7.008 6.200 26.557 1.00 91.94 123 MET A C 1
ATOM 937 O O . MET A 1 123 ? 7.071 7.417 26.412 1.00 91.94 123 MET A O 1
ATOM 941 N N . SER A 1 124 ? 6.045 5.631 27.292 1.00 92.94 124 SER A N 1
ATOM 942 C CA . SER A 1 124 ? 4.926 6.362 27.906 1.00 92.94 124 SER A CA 1
ATOM 943 C C . SER A 1 124 ? 4.100 7.192 26.909 1.00 92.94 124 SER A C 1
ATOM 945 O 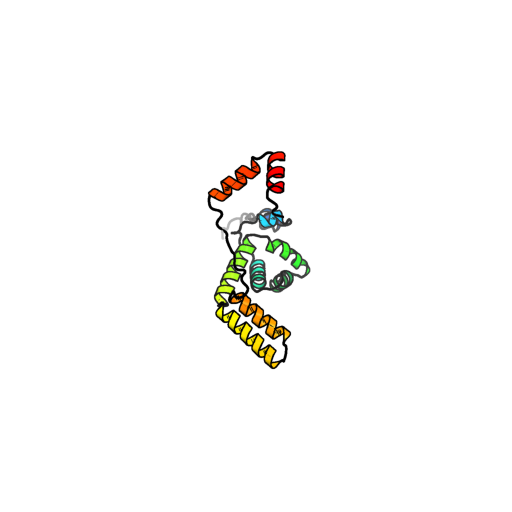O . SER A 1 124 ? 3.699 8.314 27.209 1.00 92.94 124 SER A O 1
ATOM 947 N N . GLU A 1 125 ? 3.798 6.627 25.734 1.00 92.94 125 GLU A N 1
ATOM 948 C CA . GLU A 1 125 ? 2.959 7.249 24.701 1.00 92.94 125 GLU A CA 1
ATOM 949 C C . GLU A 1 125 ? 1.523 6.683 24.682 1.00 92.94 125 GLU A C 1
ATOM 951 O O . GLU A 1 125 ? 1.202 5.772 23.907 1.00 92.94 125 GLU A O 1
ATOM 956 N N . PRO A 1 126 ? 0.601 7.217 25.505 1.00 88.00 126 PRO A N 1
ATOM 957 C CA . PRO A 1 126 ? -0.755 6.683 25.626 1.00 88.00 126 PRO A CA 1
ATOM 958 C C . PRO A 1 126 ? -1.586 6.780 24.347 1.00 88.00 126 PRO A C 1
ATOM 960 O O . PRO A 1 126 ? -2.383 5.882 24.077 1.00 88.00 126 PRO A O 1
ATOM 963 N N . ALA A 1 127 ? -1.387 7.815 23.529 1.00 91.69 127 ALA A N 1
ATOM 964 C CA . ALA A 1 127 ? -2.097 7.949 22.258 1.00 91.69 127 ALA A CA 1
ATOM 965 C C . ALA A 1 127 ? -1.748 6.804 21.288 1.00 91.69 127 ALA A C 1
ATOM 967 O O . ALA A 1 127 ? -2.640 6.194 20.691 1.00 91.69 127 ALA A O 1
ATOM 968 N N . THR A 1 128 ? -0.461 6.466 21.191 1.00 90.31 128 THR A N 1
ATOM 969 C CA . THR A 1 128 ? 0.060 5.391 20.339 1.00 90.31 128 THR A CA 1
ATOM 970 C C . THR A 1 128 ? -0.420 4.021 20.828 1.00 90.31 128 THR A C 1
ATOM 972 O O . THR A 1 128 ? -0.876 3.208 20.022 1.00 90.31 128 THR A O 1
ATOM 975 N N . MET A 1 129 ? -0.452 3.799 22.151 1.00 90.94 129 MET A N 1
ATOM 976 C CA . MET A 1 129 ? -1.024 2.581 22.744 1.00 90.94 129 MET A CA 1
ATOM 977 C C . MET A 1 129 ? -2.503 2.389 22.375 1.00 90.94 129 MET A C 1
ATOM 979 O O . MET A 1 129 ? -2.893 1.317 21.913 1.00 90.94 129 MET A O 1
ATOM 983 N N . VAL A 1 130 ? -3.335 3.424 22.548 1.00 92.19 130 VAL A N 1
ATOM 984 C CA . VAL A 1 130 ? -4.776 3.355 22.238 1.00 92.19 130 VAL A CA 1
ATOM 985 C C . VAL A 1 130 ? -5.011 3.113 20.747 1.00 92.19 130 VAL A C 1
ATOM 987 O O . VAL A 1 130 ? -5.877 2.318 20.381 1.00 92.19 130 VAL A O 1
ATOM 990 N N . SER A 1 131 ? -4.224 3.757 19.882 1.00 91.75 131 SER A N 1
ATOM 991 C CA . SER A 1 131 ? -4.298 3.559 18.431 1.00 91.75 131 SER A CA 1
ATOM 992 C C . SER A 1 131 ? -3.965 2.116 18.025 1.00 91.75 131 SER A C 1
ATOM 994 O O . SER A 1 131 ? -4.705 1.498 17.251 1.00 91.75 131 SER A O 1
ATOM 996 N N . GLY A 1 132 ? -2.906 1.537 18.603 1.00 90.81 132 GLY A N 1
ATOM 997 C CA . GLY A 1 132 ? -2.533 0.140 18.374 1.00 90.81 132 GLY A CA 1
ATOM 998 C C . GLY A 1 132 ? -3.631 -0.836 18.808 1.00 90.81 132 GLY A C 1
ATOM 999 O O . GLY A 1 132 ? -4.078 -1.661 18.009 1.00 90.81 132 GLY A O 1
ATOM 1000 N N . TRP A 1 133 ? -4.162 -0.676 20.027 1.00 91.62 133 TRP A N 1
ATOM 1001 C CA . TRP A 1 133 ? -5.258 -1.512 20.537 1.00 91.62 133 TRP A CA 1
ATOM 1002 C C . TRP A 1 133 ? -6.557 -1.376 19.741 1.00 91.62 133 TRP A C 1
ATOM 1004 O O . TRP A 1 133 ? -7.253 -2.368 19.513 1.00 91.62 133 TRP A O 1
ATOM 1014 N N . LYS A 1 134 ? -6.887 -0.168 19.274 1.00 92.31 134 LYS A N 1
ATOM 1015 C CA . LYS A 1 134 ? -8.043 0.052 18.399 1.00 92.31 134 LYS A CA 1
ATOM 1016 C C . LYS A 1 134 ? -7.894 -0.725 17.092 1.00 92.31 134 LYS A C 1
ATOM 1018 O O . LYS A 1 134 ? -8.837 -1.396 16.679 1.00 92.31 134 LYS A O 1
ATOM 1023 N N . THR A 1 135 ? -6.715 -0.672 16.478 1.00 90.75 135 THR A N 1
ATOM 1024 C CA . THR A 1 135 ? -6.425 -1.386 15.226 1.00 90.75 135 THR A CA 1
ATOM 1025 C C . THR A 1 135 ? -6.553 -2.899 15.420 1.00 90.75 135 THR A C 1
ATOM 1027 O O . THR A 1 135 ? -7.224 -3.568 14.637 1.00 90.75 135 THR A O 1
ATOM 1030 N N . VAL A 1 136 ? -6.022 -3.424 16.529 1.00 88.56 136 VAL A N 1
ATOM 1031 C CA . VAL A 1 136 ? -6.187 -4.827 16.943 1.00 88.56 136 VAL A CA 1
ATOM 1032 C C . VAL A 1 136 ? -7.665 -5.205 17.086 1.00 88.56 136 VAL A C 1
ATOM 1034 O O . VAL A 1 136 ? -8.107 -6.203 16.519 1.00 88.56 136 VAL A O 1
ATOM 1037 N N . GLY A 1 137 ? -8.472 -4.397 17.779 1.00 86.00 137 GLY A N 1
ATOM 1038 C CA . GLY A 1 137 ? -9.901 -4.679 17.937 1.00 86.00 137 GLY A CA 1
ATOM 1039 C C . GLY A 1 137 ? -10.685 -4.613 16.621 1.00 86.00 137 GLY A C 1
ATOM 1040 O O . GLY A 1 137 ? -11.624 -5.384 16.428 1.00 86.00 137 GLY A O 1
ATOM 1041 N N . GLN A 1 138 ? -10.279 -3.750 15.682 1.00 86.62 138 GLN A N 1
ATOM 1042 C CA . GLN A 1 138 ? -10.865 -3.696 14.337 1.00 86.62 138 GLN A CA 1
ATOM 1043 C C . GLN A 1 138 ? -10.519 -4.953 13.548 1.00 86.62 138 GLN A C 1
ATOM 1045 O O . GLN A 1 138 ? -11.408 -5.563 12.957 1.00 86.62 138 GLN A O 1
ATOM 1050 N N . MET A 1 139 ? -9.260 -5.390 13.611 1.00 81.50 139 MET A N 1
ATOM 1051 C CA . MET A 1 139 ? -8.836 -6.642 13.000 1.00 81.50 139 MET A CA 1
ATOM 1052 C C . MET A 1 139 ? -9.588 -7.830 13.589 1.00 81.50 139 MET A C 1
ATOM 1054 O O . MET A 1 139 ? -9.993 -8.695 12.823 1.00 81.50 139 MET A O 1
ATOM 1058 N N . CYS A 1 140 ? -9.826 -7.874 14.903 1.00 81.25 140 CYS A N 1
ATOM 1059 C CA . CYS A 1 140 ? -10.604 -8.921 15.578 1.00 81.25 140 CYS A CA 1
ATOM 1060 C C . CYS A 1 140 ? -12.118 -8.860 15.310 1.00 81.25 140 CYS A C 1
ATOM 1062 O O . CYS A 1 140 ? -12.823 -9.802 15.660 1.00 81.25 140 CYS A O 1
ATOM 1064 N N . GLY A 1 141 ? -12.620 -7.794 14.680 1.00 82.94 141 GLY A N 1
ATOM 1065 C CA . GLY A 1 141 ? -14.045 -7.619 14.392 1.00 82.94 141 GLY A CA 1
ATOM 1066 C C . GLY A 1 141 ? -14.874 -7.085 15.564 1.00 82.94 141 GLY A C 1
ATOM 1067 O O . GLY A 1 141 ? -16.094 -7.024 15.453 1.00 82.94 141 GLY A O 1
ATOM 1068 N N . TYR A 1 142 ? -14.253 -6.636 16.660 1.00 83.00 142 TYR A N 1
ATOM 1069 C CA . TYR A 1 142 ? -14.965 -6.095 17.830 1.00 83.00 142 TYR A CA 1
ATOM 1070 C C . TYR A 1 142 ? -15.716 -4.788 17.545 1.00 83.00 142 TYR A C 1
ATOM 1072 O O . TYR A 1 142 ? -16.602 -4.409 18.305 1.00 83.00 142 TYR A O 1
ATOM 1080 N N . PHE A 1 143 ? -15.374 -4.107 16.450 1.00 77.06 143 PHE A N 1
ATOM 1081 C CA . PHE A 1 143 ? -16.032 -2.877 16.007 1.00 77.06 143 PHE A CA 1
ATOM 1082 C C . PHE A 1 143 ? -16.904 -3.072 14.758 1.00 77.06 143 PHE A C 1
ATOM 1084 O O . PHE A 1 143 ? -17.331 -2.083 14.163 1.00 77.06 143 PHE A O 1
ATOM 1091 N N . ALA A 1 144 ? -17.142 -4.315 14.318 1.00 73.94 144 ALA A N 1
ATOM 1092 C CA . ALA A 1 144 ? -18.023 -4.564 13.183 1.00 73.94 144 ALA A CA 1
ATOM 1093 C C . ALA A 1 144 ? -19.482 -4.224 13.563 1.00 73.94 144 ALA A C 1
ATOM 1095 O O . ALA A 1 144 ? -19.954 -4.680 14.608 1.00 73.94 144 ALA A O 1
ATOM 1096 N N . PRO A 1 145 ? -20.212 -3.432 12.753 1.00 70.62 145 PRO A N 1
ATOM 1097 C CA . PRO A 1 145 ? -21.620 -3.153 13.009 1.00 70.62 145 PRO A CA 1
ATOM 1098 C C . PRO A 1 145 ? -22.448 -4.438 12.891 1.00 70.62 145 PRO A C 1
ATOM 1100 O O . PRO A 1 145 ? -22.288 -5.211 11.946 1.00 70.62 145 PRO A O 1
ATOM 1103 N N . VAL A 1 146 ? -23.355 -4.663 13.847 1.00 68.75 146 VAL A N 1
ATOM 1104 C CA . VAL A 1 146 ? -24.327 -5.762 13.783 1.00 68.75 146 VAL A CA 1
ATOM 1105 C C . VAL A 1 146 ? -25.332 -5.434 12.676 1.00 68.75 146 VAL A C 1
ATOM 1107 O O . VAL A 1 146 ? -26.263 -4.656 12.877 1.00 68.75 146 VAL A O 1
ATOM 1110 N N . GLU A 1 147 ? -25.133 -5.988 11.479 1.00 61.47 147 GLU A N 1
ATOM 1111 C CA . GLU A 1 147 ? -26.097 -5.855 10.384 1.00 61.47 147 GLU A CA 1
ATOM 1112 C C . GLU A 1 147 ? -27.374 -6.644 10.713 1.00 61.47 147 GLU A C 1
ATOM 1114 O O . GLU A 1 147 ? -27.474 -7.847 10.464 1.00 61.47 147 GLU A O 1
ATOM 1119 N N . HIS A 1 148 ? -28.397 -5.968 11.239 1.00 62.66 148 HIS A N 1
ATOM 1120 C CA . HIS A 1 148 ? -29.750 -6.517 11.287 1.00 62.66 148 HIS A CA 1
ATOM 1121 C C . HIS A 1 148 ? -30.366 -6.476 9.884 1.00 62.66 148 HIS A C 1
ATOM 1123 O O . HIS A 1 148 ? -31.098 -5.553 9.528 1.00 62.66 148 HIS A O 1
ATOM 1129 N N . ARG A 1 149 ? -30.074 -7.485 9.056 1.00 54.16 149 ARG A N 1
ATOM 1130 C CA . ARG A 1 149 ? -30.783 -7.670 7.784 1.00 54.16 149 ARG A CA 1
ATOM 1131 C C . ARG A 1 149 ? -32.197 -8.170 8.067 1.00 54.16 149 ARG A C 1
ATOM 1133 O O . ARG A 1 149 ? -32.420 -9.369 8.215 1.00 54.16 149 ARG A O 1
ATOM 1140 N N . MET A 1 150 ? -33.158 -7.252 8.142 1.00 57.25 150 MET A N 1
ATOM 1141 C CA . MET A 1 150 ? -34.573 -7.617 8.117 1.00 57.25 150 MET A CA 1
ATOM 1142 C C . MET A 1 150 ? -34.900 -8.190 6.737 1.00 57.25 150 MET A C 1
ATOM 1144 O O . MET A 1 150 ? -34.839 -7.493 5.724 1.00 57.25 150 MET A O 1
ATOM 1148 N N . LYS A 1 151 ? -35.208 -9.486 6.691 1.00 46.53 151 LYS A N 1
ATOM 1149 C CA . LYS A 1 151 ? -35.674 -10.160 5.483 1.00 46.53 151 LYS A CA 1
ATOM 1150 C C . LYS A 1 151 ? -37.110 -9.695 5.233 1.00 46.53 151 LYS A C 1
ATOM 1152 O O . LYS A 1 151 ? -38.024 -10.128 5.928 1.00 46.53 151 LYS A O 1
ATOM 1157 N N . VAL A 1 152 ? -37.298 -8.773 4.292 1.00 55.56 152 VAL A N 1
ATOM 1158 C CA . VAL A 1 152 ? -38.634 -8.401 3.815 1.00 55.56 152 VAL A CA 1
ATOM 1159 C C . VAL A 1 152 ? -39.152 -9.592 3.017 1.00 55.56 152 VAL A C 1
ATOM 1161 O O . VAL A 1 152 ? -38.742 -9.812 1.880 1.00 55.56 152 VAL A O 1
ATOM 1164 N N . ASP A 1 153 ? -39.961 -10.432 3.658 1.00 55.75 153 ASP A N 1
ATOM 1165 C CA . ASP A 1 153 ? -40.634 -11.535 2.976 1.00 55.75 153 ASP A CA 1
ATOM 1166 C C . ASP A 1 153 ? -41.716 -10.984 2.031 1.00 55.75 153 ASP A C 1
ATOM 1168 O O . ASP A 1 153 ? -42.127 -9.829 2.154 1.00 55.75 153 ASP A O 1
ATOM 1172 N N . ILE A 1 154 ? -42.177 -11.805 1.088 1.00 56.75 154 ILE A N 1
ATOM 1173 C CA . ILE A 1 154 ? -43.025 -11.451 -0.070 1.00 56.75 154 ILE A CA 1
ATOM 1174 C C . ILE A 1 154 ? -44.265 -10.606 0.305 1.00 56.75 154 ILE A C 1
ATOM 1176 O O . ILE A 1 154 ? -44.717 -9.777 -0.485 1.00 56.75 154 ILE A O 1
ATOM 1180 N N . THR A 1 155 ? -44.765 -10.721 1.537 1.00 56.44 155 THR A N 1
ATOM 1181 C CA . THR A 1 155 ? -45.840 -9.883 2.094 1.00 56.44 155 THR A CA 1
ATOM 1182 C C . THR A 1 155 ? -45.495 -8.385 2.141 1.00 56.44 155 THR A C 1
ATOM 1184 O O . THR A 1 155 ? -46.372 -7.550 1.935 1.00 56.44 155 THR A O 1
ATOM 1187 N N . GLY A 1 156 ? -44.231 -8.016 2.371 1.00 54.38 156 GLY A N 1
ATOM 1188 C CA . GLY A 1 156 ? -43.785 -6.620 2.425 1.00 54.38 156 GLY A CA 1
ATOM 1189 C C . GLY A 1 156 ? -43.777 -5.927 1.062 1.00 54.38 156 GLY A C 1
ATOM 1190 O O . GLY A 1 156 ? -44.125 -4.750 0.981 1.00 54.38 156 GLY A O 1
ATOM 1191 N N . ASN A 1 157 ? -43.490 -6.664 -0.018 1.00 57.22 157 ASN A N 1
ATOM 1192 C CA . ASN A 1 157 ? -43.578 -6.127 -1.380 1.00 57.22 157 ASN A CA 1
ATOM 1193 C C . ASN A 1 157 ? -45.027 -5.789 -1.752 1.00 57.22 157 ASN A C 1
ATOM 1195 O O . ASN A 1 157 ? -45.272 -4.742 -2.335 1.00 57.22 157 ASN A O 1
ATOM 1199 N N . ILE A 1 158 ? -45.999 -6.603 -1.323 1.00 61.94 158 ILE A N 1
ATOM 1200 C CA . ILE A 1 158 ? -47.427 -6.339 -1.571 1.00 61.94 158 ILE A CA 1
ATOM 1201 C C . ILE A 1 158 ? -47.881 -5.054 -0.865 1.00 61.94 158 ILE A C 1
ATOM 1203 O O . ILE A 1 158 ? -48.689 -4.305 -1.407 1.00 61.94 158 ILE A O 1
ATOM 1207 N N . VAL A 1 159 ? -47.363 -4.770 0.335 1.00 64.31 159 VAL A N 1
ATOM 1208 C CA . VAL A 1 159 ? -47.689 -3.532 1.061 1.00 64.31 159 VAL A CA 1
ATOM 1209 C C . VAL A 1 159 ? -47.075 -2.314 0.372 1.00 64.31 159 VAL A C 1
ATOM 1211 O O . VAL A 1 159 ? -47.762 -1.308 0.224 1.00 64.31 159 VAL A O 1
ATOM 1214 N N . ILE A 1 160 ? -45.827 -2.404 -0.095 1.00 65.19 160 ILE A N 1
ATOM 1215 C CA . ILE A 1 160 ? -45.156 -1.307 -0.809 1.00 65.19 160 ILE A CA 1
ATOM 1216 C C . ILE A 1 160 ? -45.819 -1.048 -2.166 1.00 65.19 160 ILE A C 1
ATOM 1218 O O . ILE A 1 160 ? -46.106 0.101 -2.489 1.00 65.19 160 ILE A O 1
ATOM 1222 N N . ASP A 1 161 ? -46.144 -2.094 -2.925 1.00 68.00 161 ASP A N 1
ATOM 1223 C CA . ASP A 1 161 ? -46.854 -1.960 -4.200 1.00 68.00 161 ASP A CA 1
ATOM 1224 C C . ASP A 1 161 ? -48.258 -1.387 -3.997 1.00 68.00 161 ASP A C 1
ATOM 1226 O O . ASP A 1 161 ? -48.691 -0.517 -4.751 1.00 68.00 161 ASP A O 1
ATOM 1230 N N . LYS A 1 162 ? -48.948 -1.795 -2.924 1.00 65.69 162 LYS A N 1
ATOM 1231 C CA . LYS A 1 162 ? -50.248 -1.229 -2.562 1.00 65.69 162 LYS A CA 1
ATOM 1232 C C . LYS A 1 162 ? -50.138 0.254 -2.208 1.00 65.69 162 LYS A C 1
ATOM 1234 O O . LYS A 1 162 ? -50.951 1.028 -2.701 1.00 65.69 162 LYS A O 1
ATOM 1239 N N . LEU A 1 163 ? -49.129 0.656 -1.432 1.00 66.69 163 LEU A N 1
ATOM 1240 C CA . LEU A 1 163 ? -48.866 2.063 -1.106 1.00 66.69 163 LEU A CA 1
ATOM 1241 C C . LEU A 1 163 ? -48.506 2.890 -2.349 1.00 66.69 163 LEU A C 1
ATOM 1243 O O . LEU A 1 163 ? -48.992 4.005 -2.481 1.00 66.69 163 LEU A O 1
ATOM 1247 N N . ASN A 1 164 ? -47.729 2.336 -3.283 1.00 69.06 164 ASN A N 1
ATOM 1248 C CA . ASN A 1 164 ? -47.380 2.999 -4.545 1.00 69.06 164 ASN A CA 1
ATOM 1249 C C . ASN A 1 164 ? -48.564 3.095 -5.524 1.00 69.06 164 ASN A C 1
ATOM 1251 O O . ASN A 1 164 ? -48.577 3.967 -6.388 1.00 69.06 164 ASN A O 1
ATOM 1255 N N . SER A 1 165 ? -49.545 2.193 -5.414 1.00 71.69 165 SER A N 1
ATOM 1256 C CA . SER A 1 165 ? -50.753 2.176 -6.253 1.00 71.69 165 SER A CA 1
ATOM 1257 C C . SER A 1 165 ? -51.919 3.006 -5.701 1.00 71.69 165 SER A C 1
ATOM 1259 O O . SER A 1 165 ? -52.923 3.179 -6.392 1.00 71.69 165 SER A O 1
ATOM 1261 N N . MET A 1 166 ? -51.814 3.492 -4.461 1.00 72.62 166 MET A N 1
ATOM 1262 C CA . MET A 1 166 ? -52.826 4.350 -3.846 1.00 72.62 166 MET A CA 1
ATOM 1263 C C . MET A 1 166 ? -52.727 5.770 -4.395 1.00 72.62 166 MET A C 1
ATOM 1265 O O . MET A 1 166 ? -51.640 6.281 -4.650 1.00 72.62 166 MET A O 1
ATOM 1269 N N . SER A 1 167 ? -53.872 6.428 -4.561 1.00 69.69 167 SER A N 1
ATOM 1270 C CA . SER A 1 167 ? -53.884 7.842 -4.942 1.00 69.69 167 SER A CA 1
ATOM 1271 C C . SER A 1 167 ? -53.398 8.719 -3.780 1.00 69.69 167 SER A C 1
ATOM 1273 O O . SER A 1 167 ? -53.612 8.380 -2.614 1.00 69.69 167 SER A O 1
ATOM 1275 N N . ASP A 1 168 ? -52.795 9.877 -4.068 1.00 63.38 168 ASP A N 1
ATOM 1276 C CA . ASP A 1 168 ? -52.265 10.801 -3.045 1.00 63.38 168 ASP A CA 1
ATOM 1277 C C . ASP A 1 168 ? -53.286 11.130 -1.935 1.00 63.38 168 ASP A C 1
ATOM 1279 O O . ASP A 1 168 ? -52.934 11.272 -0.764 1.00 63.38 168 ASP A O 1
ATOM 1283 N N . ALA A 1 169 ? -54.579 11.189 -2.274 1.00 72.31 169 ALA A N 1
ATOM 1284 C CA . ALA A 1 169 ? -55.661 11.424 -1.317 1.00 72.31 169 ALA A CA 1
ATOM 1285 C C . ALA A 1 169 ? -55.869 10.263 -0.321 1.00 72.31 169 ALA A C 1
ATOM 1287 O O . ALA A 1 169 ? -56.245 10.486 0.833 1.00 72.31 169 ALA A O 1
ATOM 1288 N N . GLU A 1 170 ? -55.632 9.023 -0.747 1.00 67.06 170 GLU A N 1
ATOM 1289 C CA . GLU A 1 170 ? -55.722 7.825 0.095 1.00 67.06 170 GLU A CA 1
ATOM 1290 C C . GLU A 1 170 ? -54.481 7.670 0.980 1.00 67.06 170 GLU A C 1
ATOM 1292 O O . GLU A 1 170 ? -54.616 7.352 2.164 1.00 67.06 170 GLU A O 1
ATOM 1297 N N . LEU A 1 171 ? -53.296 7.994 0.449 1.00 72.12 171 LEU A N 1
ATOM 1298 C CA . LEU A 1 171 ? -52.044 8.090 1.210 1.00 72.12 171 LEU A CA 1
ATOM 1299 C C . LEU A 1 171 ? -52.158 9.098 2.360 1.00 72.12 171 LEU A C 1
ATOM 1301 O O . LEU A 1 171 ? -51.821 8.785 3.504 1.00 72.12 171 LEU A O 1
ATOM 1305 N N . LEU A 1 172 ? -52.708 10.284 2.087 1.00 75.19 172 LEU A N 1
ATOM 1306 C CA . LEU A 1 172 ? -52.916 11.319 3.100 1.00 75.19 172 LEU A CA 1
ATOM 1307 C C . LEU A 1 172 ? -53.899 10.881 4.193 1.00 75.19 172 LEU A C 1
ATOM 1309 O O . LEU A 1 172 ? -53.656 11.134 5.375 1.00 75.19 172 LEU A O 1
ATOM 1313 N N . LYS A 1 173 ? -54.980 10.174 3.838 1.00 73.31 173 LYS A N 1
ATOM 1314 C CA . LYS A 1 173 ? -55.903 9.595 4.830 1.00 73.31 173 LYS A CA 1
ATOM 1315 C C . LYS A 1 173 ? -55.208 8.577 5.727 1.00 73.31 173 LYS A C 1
ATOM 1317 O O . LYS A 1 173 ? -55.428 8.611 6.934 1.00 73.31 173 LYS A O 1
ATOM 1322 N N . LEU A 1 174 ? -54.361 7.717 5.159 1.00 69.81 174 LEU A N 1
ATOM 1323 C CA . LEU A 1 174 ? -53.659 6.677 5.908 1.00 69.81 174 LEU A CA 1
ATOM 1324 C C . LEU A 1 174 ? -52.680 7.279 6.929 1.00 69.81 174 LEU A C 1
ATOM 1326 O O . LEU A 1 174 ? -52.686 6.874 8.089 1.00 69.81 174 LEU A O 1
ATOM 1330 N N . ILE A 1 175 ? -51.922 8.306 6.525 1.00 70.88 175 ILE A N 1
ATOM 1331 C CA . ILE A 1 175 ? -51.007 9.070 7.393 1.00 70.88 175 ILE A CA 1
ATOM 1332 C C . ILE A 1 175 ? -51.780 9.774 8.518 1.00 70.88 175 ILE A C 1
ATOM 1334 O O . ILE A 1 175 ? -51.370 9.734 9.678 1.00 70.88 175 ILE A O 1
ATOM 1338 N N . THR A 1 176 ? -52.941 10.351 8.198 1.00 65.50 176 THR A N 1
ATOM 1339 C CA . THR A 1 176 ? -53.785 11.045 9.184 1.00 65.50 176 THR A CA 1
ATOM 1340 C C . THR A 1 176 ? -54.430 10.064 10.174 1.00 65.50 176 THR A C 1
ATOM 1342 O O . THR A 1 176 ? -54.547 10.368 11.355 1.00 65.50 176 THR A O 1
ATOM 1345 N N . SER A 1 177 ? -54.810 8.861 9.725 1.00 64.62 177 SER A N 1
ATOM 1346 C CA . SER A 1 177 ? -55.372 7.804 10.583 1.00 64.62 177 SER A CA 1
ATOM 1347 C C . SER A 1 177 ? -54.329 7.002 11.373 1.00 64.62 177 SER A C 1
ATOM 1349 O O . SER A 1 177 ? -54.679 6.334 12.340 1.00 64.62 177 SER A O 1
ATOM 1351 N N . GLY A 1 178 ? -53.061 7.046 10.950 1.00 54.91 178 GLY A N 1
ATOM 1352 C CA . GLY A 1 178 ? -51.942 6.288 11.515 1.00 54.91 178 GLY A CA 1
ATOM 1353 C C . GLY A 1 178 ? -51.118 7.042 12.557 1.00 54.91 178 GLY A C 1
ATOM 1354 O O . GLY A 1 178 ? -50.077 6.541 12.973 1.00 54.91 178 GLY A O 1
ATOM 1355 N N . THR A 1 179 ? -51.559 8.227 12.984 1.00 40.84 179 THR A N 1
ATOM 1356 C CA . THR A 1 179 ? -50.969 8.919 14.135 1.00 40.84 179 THR A CA 1
ATOM 1357 C C . THR A 1 179 ? -51.788 8.563 15.379 1.00 40.84 179 THR A C 1
ATOM 1359 O O . THR A 1 179 ? -52.877 9.115 15.546 1.00 40.84 179 THR A O 1
ATOM 1362 N N . PRO A 1 180 ? -51.346 7.639 16.252 1.00 43.78 180 PRO A N 1
ATOM 1363 C CA . PRO A 1 180 ? -51.899 7.601 17.596 1.00 43.78 180 PRO A CA 1
ATOM 1364 C C . PRO A 1 180 ? -51.500 8.906 18.300 1.00 43.78 180 PRO A C 1
ATOM 1366 O O . PRO A 1 180 ? -50.341 9.318 18.227 1.00 43.78 180 PRO A O 1
ATOM 1369 N N . SER A 1 181 ? -52.481 9.582 18.908 1.00 37.84 181 SER A N 1
ATOM 1370 C CA . SER A 1 181 ? -52.224 10.624 19.914 1.00 37.84 181 SER A CA 1
ATOM 1371 C C . SER A 1 181 ? -51.499 10.048 21.126 1.00 37.84 181 SER A C 1
ATOM 1373 O O . SER A 1 181 ? -51.725 8.852 21.421 1.00 37.84 181 SER A O 1
#